Protein AF-A0A6M0A5R8-F1 (afdb_monomer)

Radius of gyration: 22.46 Å; Cα contacts (8 Å, |Δi|>4): 149; chains: 1; bounding box: 53×65×63 Å

Structure (mmCIF, N/CA/C/O backbone):
data_AF-A0A6M0A5R8-F1
#
_entry.id   AF-A0A6M0A5R8-F1
#
loop_
_atom_site.group_PDB
_atom_site.id
_atom_site.type_symbol
_atom_site.label_atom_id
_atom_site.label_alt_id
_atom_site.label_comp_id
_atom_site.label_asym_id
_atom_site.label_entity_id
_atom_site.label_seq_id
_atom_site.pdbx_PDB_ins_code
_atom_site.Cartn_x
_atom_site.Cartn_y
_atom_site.Cartn_z
_atom_site.occupancy
_atom_site.B_iso_or_equiv
_atom_site.auth_seq_id
_atom_site.auth_comp_id
_atom_site.auth_asym_id
_atom_site.auth_atom_id
_atom_site.pdbx_PDB_model_num
ATOM 1 N N . MET A 1 1 ? -40.455 49.845 45.524 1.00 34.31 1 MET A N 1
ATOM 2 C CA . MET A 1 1 ? -39.559 50.318 44.444 1.00 34.31 1 MET A CA 1
ATOM 3 C C . MET A 1 1 ? -38.346 49.398 44.384 1.00 34.31 1 MET A C 1
ATOM 5 O O . MET A 1 1 ? -37.710 49.302 45.416 1.00 34.31 1 MET A O 1
ATOM 9 N N . LYS A 1 2 ? -38.075 48.778 43.213 1.00 36.09 2 LYS A N 1
ATOM 10 C CA . LYS A 1 2 ? -36.768 48.286 42.685 1.00 36.09 2 LYS A CA 1
ATOM 11 C C . LYS A 1 2 ? -35.912 47.393 43.632 1.00 36.09 2 LYS A C 1
ATOM 13 O O . LYS A 1 2 ? -35.529 47.836 44.693 1.00 36.09 2 LYS A O 1
ATOM 18 N N . GLN A 1 3 ? -35.486 46.170 43.304 1.00 36.38 3 GLN A N 1
ATOM 19 C CA . GLN A 1 3 ? -34.951 45.670 42.034 1.00 36.38 3 GLN A CA 1
ATOM 20 C C . GLN A 1 3 ? -35.134 44.149 41.894 1.00 36.38 3 GLN A C 1
ATOM 22 O O . GLN A 1 3 ? -35.098 43.398 42.863 1.00 36.38 3 GLN A O 1
ATOM 27 N N . ILE A 1 4 ? -35.304 43.739 40.642 1.00 47.12 4 ILE A N 1
ATOM 28 C CA . ILE A 1 4 ? -35.367 42.368 40.146 1.00 47.12 4 ILE A CA 1
ATOM 29 C C . ILE A 1 4 ? -33.927 41.881 39.950 1.00 47.12 4 ILE A C 1
ATOM 31 O O . ILE A 1 4 ? -33.185 42.517 39.207 1.00 47.12 4 ILE A O 1
ATOM 35 N N . PHE A 1 5 ? -33.554 40.747 40.542 1.00 36.31 5 PHE A N 1
ATOM 36 C CA . PHE A 1 5 ? -32.396 39.965 40.100 1.00 36.31 5 PHE A CA 1
ATOM 37 C C . PHE A 1 5 ? -32.854 38.544 39.770 1.00 36.31 5 PHE A C 1
ATOM 39 O O . PHE A 1 5 ? -32.884 37.646 40.607 1.00 36.31 5 PHE A O 1
ATOM 46 N N . LEU A 1 6 ? -33.251 38.375 38.509 1.00 37.81 6 LEU A N 1
ATOM 47 C CA . LEU A 1 6 ? -33.359 37.089 37.833 1.00 37.81 6 LEU A CA 1
ATOM 48 C C . LEU A 1 6 ? -31.937 36.572 37.583 1.00 37.81 6 LEU A C 1
ATOM 50 O O . LEU A 1 6 ? -31.307 36.929 36.591 1.00 37.81 6 LEU A O 1
ATOM 54 N N . ALA A 1 7 ? -31.425 35.734 38.481 1.00 37.09 7 ALA A N 1
ATOM 55 C CA . ALA A 1 7 ? -30.261 34.900 38.201 1.00 37.09 7 ALA A CA 1
ATOM 56 C C . ALA A 1 7 ? -30.756 33.589 37.577 1.00 37.09 7 ALA A C 1
ATOM 58 O O . ALA A 1 7 ? -30.893 32.564 38.242 1.00 37.09 7 ALA A O 1
ATOM 59 N N . VAL A 1 8 ? -31.096 33.650 36.290 1.00 42.38 8 VAL A N 1
ATOM 60 C CA . VAL A 1 8 ? -31.364 32.454 35.492 1.00 42.38 8 VAL A CA 1
ATOM 61 C C . VAL A 1 8 ? -30.025 31.759 35.262 1.00 42.38 8 VAL A C 1
ATOM 63 O O . VAL A 1 8 ? -29.187 32.221 34.489 1.00 42.38 8 VAL A O 1
ATOM 66 N N . LEU A 1 9 ? -29.820 30.651 35.976 1.00 42.12 9 LEU A N 1
ATOM 67 C CA . LEU A 1 9 ? -28.851 29.626 35.612 1.00 42.12 9 LEU A CA 1
ATOM 68 C C . LEU A 1 9 ? -29.209 29.118 34.211 1.00 42.12 9 LEU A C 1
ATOM 70 O O . LEU A 1 9 ? -30.127 28.319 34.050 1.00 42.12 9 LEU A O 1
ATOM 74 N N . THR A 1 10 ? -28.459 29.539 33.201 1.00 44.75 10 THR A N 1
ATOM 75 C CA . THR A 1 10 ? -28.485 28.897 31.886 1.00 44.75 10 THR A CA 1
ATOM 76 C C . THR A 1 10 ? -27.080 28.476 31.517 1.00 44.75 10 THR A C 1
ATOM 78 O O . THR A 1 10 ? -26.264 29.270 31.067 1.00 44.75 10 THR A O 1
ATOM 81 N N . VAL A 1 11 ? -26.837 27.198 31.812 1.00 41.66 11 VAL A N 1
ATOM 82 C CA . VAL A 1 11 ? -26.110 26.227 30.995 1.00 41.66 11 VAL A CA 1
ATOM 83 C C . VAL A 1 11 ? -24.936 26.827 30.230 1.00 41.66 11 VAL A C 1
ATOM 85 O O . VAL A 1 11 ? -25.081 27.347 29.127 1.00 41.66 11 VAL A O 1
ATOM 88 N N . ALA A 1 12 ? -23.746 26.644 30.800 1.00 40.31 12 ALA A N 1
ATOM 89 C CA . ALA A 1 12 ? -22.530 26.548 30.020 1.00 40.31 12 ALA A CA 1
ATOM 90 C C . ALA A 1 12 ? -22.751 25.482 28.938 1.00 40.31 12 ALA A C 1
ATOM 92 O O . ALA A 1 12 ? -22.623 24.283 29.183 1.00 40.31 12 ALA A O 1
ATOM 93 N N . THR A 1 13 ? -23.127 25.914 27.736 1.00 45.59 13 THR A N 1
ATOM 94 C CA . THR A 1 13 ? -22.947 25.127 26.525 1.00 45.59 13 THR A CA 1
ATOM 95 C C . THR A 1 13 ? -21.456 24.894 26.404 1.00 45.59 13 THR A C 1
ATOM 97 O O . THR A 1 13 ? -20.706 25.729 25.898 1.00 45.59 13 THR A O 1
ATOM 100 N N . VAL A 1 14 ? -21.033 23.745 26.922 1.00 43.19 14 VAL A N 1
ATOM 101 C CA . VAL A 1 14 ? -19.792 23.080 26.568 1.00 43.19 14 VAL A CA 1
ATOM 102 C C . VAL A 1 14 ? -19.903 22.782 25.075 1.00 43.19 14 VAL A C 1
ATOM 104 O O . VAL A 1 14 ? -20.306 21.704 24.648 1.00 43.19 14 VAL A O 1
ATOM 107 N N . LEU A 1 15 ? -19.598 23.789 24.258 1.00 36.84 15 LEU A N 1
ATOM 108 C CA . LEU A 1 15 ? -19.153 23.588 22.895 1.00 36.84 15 LEU A CA 1
ATOM 109 C C . LEU A 1 15 ? -17.830 22.848 23.029 1.00 36.84 15 LEU A C 1
ATOM 111 O O . LEU A 1 15 ? -16.765 23.449 23.161 1.00 36.84 15 LEU A O 1
ATOM 115 N N . SER A 1 16 ? -17.920 21.522 23.053 1.00 39.09 16 SER A N 1
ATOM 116 C CA . SER A 1 16 ? -16.804 20.616 22.837 1.00 39.09 16 SER A CA 1
ATOM 117 C C . SER A 1 16 ? -16.270 20.847 21.423 1.00 39.09 16 SER A C 1
ATOM 119 O O . SER A 1 16 ? -16.469 20.029 20.527 1.00 39.09 16 SER A O 1
ATOM 121 N N . ILE A 1 17 ? -15.579 21.972 21.215 1.00 41.62 17 ILE A N 1
ATOM 122 C CA . ILE A 1 17 ? -14.661 22.193 20.104 1.00 41.62 17 ILE A CA 1
ATOM 123 C C . ILE A 1 17 ? -13.507 21.233 20.367 1.00 41.62 17 ILE A C 1
ATOM 125 O O . ILE A 1 17 ? -12.462 21.576 20.915 1.00 41.62 17 ILE A O 1
ATOM 129 N N . SER A 1 18 ? -13.727 19.973 20.015 1.00 40.97 18 SER A N 1
ATOM 130 C CA . SER A 1 18 ? -12.689 18.961 19.945 1.00 40.97 18 SER A CA 1
ATOM 131 C C . SER A 1 18 ? -11.863 19.231 18.682 1.00 40.97 18 SER A C 1
ATOM 133 O O . SER A 1 18 ? -11.969 18.568 17.662 1.00 40.97 18 SER A O 1
ATOM 135 N N . SER A 1 19 ? -11.057 20.289 18.794 1.00 40.91 19 SER A N 1
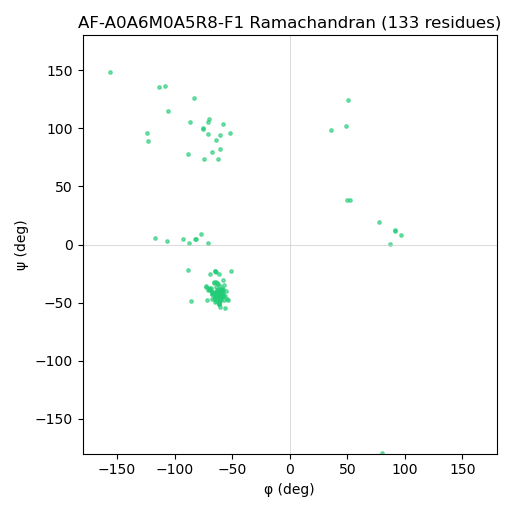ATOM 136 C CA . SER A 1 19 ? -9.754 20.522 18.172 1.00 40.91 19 SER A CA 1
ATOM 137 C C . SER A 1 19 ? -9.617 20.280 16.653 1.00 40.91 19 SER A C 1
ATOM 139 O O . SER A 1 19 ? -9.299 19.159 16.243 1.00 40.91 19 SER A O 1
ATOM 141 N N . PRO A 1 20 ? -9.611 21.342 15.815 1.00 41.91 20 PRO A N 1
ATOM 142 C CA . PRO A 1 20 ? -9.035 21.284 14.459 1.00 41.91 20 PRO A CA 1
ATOM 143 C C . PRO A 1 20 ? -7.599 20.714 14.422 1.00 41.91 20 PRO A C 1
ATOM 145 O O . PRO A 1 20 ? -7.185 20.134 13.419 1.00 41.91 20 PRO A O 1
ATOM 148 N N . ALA A 1 21 ? -6.864 20.770 15.540 1.00 45.03 21 ALA A N 1
ATOM 149 C CA . ALA A 1 21 ? -5.533 20.180 15.680 1.00 45.03 21 ALA A CA 1
ATOM 150 C C . ALA A 1 21 ? -5.476 18.661 15.399 1.00 45.03 21 ALA A C 1
ATOM 152 O O . ALA A 1 21 ? -4.500 18.199 14.815 1.00 45.03 21 ALA A O 1
ATOM 153 N N . ARG A 1 22 ? -6.514 17.875 15.740 1.00 51.56 22 ARG A N 1
ATOM 154 C CA . ARG A 1 22 ? -6.528 16.420 15.465 1.00 51.56 22 ARG A CA 1
ATOM 155 C C . ARG A 1 22 ? -6.735 16.107 13.981 1.00 51.56 22 ARG A C 1
ATOM 157 O O . ARG A 1 22 ? -6.142 15.160 13.471 1.00 51.56 22 ARG A O 1
ATOM 164 N N . SER A 1 23 ? -7.552 16.904 13.285 1.00 60.12 23 SER A N 1
ATOM 165 C CA . SER A 1 23 ? -7.759 16.751 11.838 1.00 60.12 23 SER A CA 1
ATOM 166 C C . SER A 1 23 ? -6.508 17.142 11.050 1.00 60.12 23 SER A C 1
ATOM 168 O O . SER A 1 23 ? -6.165 16.454 10.091 1.00 60.12 23 SER A O 1
ATOM 170 N N . ASN A 1 24 ? -5.807 18.202 11.469 1.00 73.25 24 ASN A N 1
ATOM 171 C CA . ASN A 1 24 ? -4.547 18.607 10.842 1.00 73.25 24 ASN A CA 1
ATOM 172 C C . ASN A 1 24 ? -3.468 17.538 11.033 1.00 73.25 24 ASN A C 1
ATOM 174 O O . ASN A 1 24 ? -2.865 17.114 10.058 1.00 73.25 24 ASN A O 1
ATOM 178 N N . GLN A 1 25 ? -3.341 16.977 12.238 1.00 82.62 25 GLN A N 1
ATOM 179 C CA . GLN A 1 25 ? -2.413 15.870 12.492 1.00 82.62 25 GLN A CA 1
ATOM 180 C C . GLN A 1 25 ? -2.685 14.633 11.623 1.00 82.62 25 GLN A C 1
ATOM 182 O O . GLN A 1 25 ? -1.741 13.981 11.180 1.00 82.62 25 GLN A O 1
ATOM 187 N N . LEU A 1 26 ? -3.955 14.289 11.372 1.00 86.88 26 LEU A N 1
ATOM 188 C CA . LEU A 1 26 ? -4.304 13.154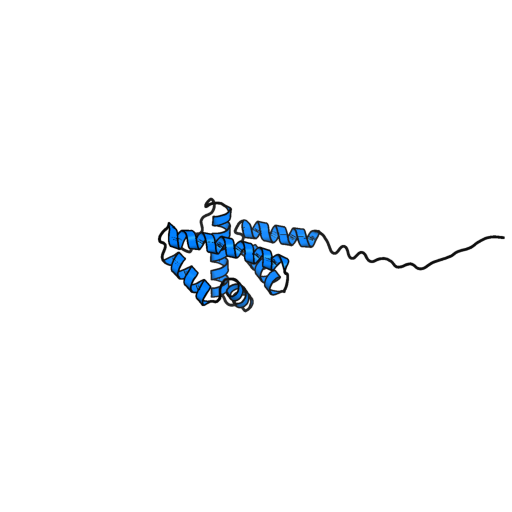 10.513 1.00 86.88 26 LEU A CA 1
ATOM 189 C C . LEU A 1 26 ? -3.975 13.428 9.037 1.00 86.88 26 LEU A C 1
ATOM 191 O O . LEU A 1 26 ? -3.502 12.534 8.336 1.00 86.88 26 LEU A O 1
ATOM 195 N N . ASN A 1 27 ? -4.203 14.661 8.578 1.00 87.56 27 ASN A N 1
ATOM 196 C CA . ASN A 1 27 ? -3.813 15.101 7.240 1.00 87.56 27 ASN A CA 1
ATOM 197 C C . ASN A 1 27 ? -2.294 15.120 7.072 1.00 87.56 27 ASN A C 1
ATOM 199 O O . ASN A 1 27 ? -1.805 14.662 6.049 1.00 87.56 27 ASN A O 1
ATOM 203 N N . ASP A 1 28 ? -1.545 15.583 8.069 1.00 89.81 28 ASP A N 1
ATOM 204 C CA . ASP A 1 28 ? -0.081 15.594 8.032 1.00 89.81 28 ASP A CA 1
ATOM 205 C C . ASP A 1 28 ? 0.477 14.168 8.007 1.00 89.81 28 ASP A C 1
ATOM 207 O O . ASP A 1 28 ? 1.380 13.859 7.230 1.00 89.81 28 ASP A O 1
ATOM 211 N N . LEU A 1 29 ? -0.121 13.264 8.791 1.00 87.88 29 LEU A N 1
ATOM 212 C CA . LEU A 1 29 ? 0.162 11.829 8.743 1.00 87.88 29 LEU A CA 1
ATOM 213 C C . LEU A 1 29 ? -0.084 11.246 7.349 1.00 87.88 29 LEU A C 1
ATOM 215 O O . LEU A 1 29 ? 0.745 10.487 6.845 1.00 87.88 29 LEU A O 1
ATOM 219 N N . TYR A 1 30 ? -1.195 11.621 6.718 1.00 87.00 30 TYR A N 1
ATOM 220 C CA . TYR A 1 30 ? -1.500 11.235 5.345 1.00 87.00 30 TYR A CA 1
ATOM 221 C C . TYR A 1 30 ? -0.514 11.810 4.339 1.00 87.00 30 TYR A C 1
ATOM 223 O O . TYR A 1 30 ? 0.042 11.043 3.566 1.00 87.00 30 TYR A O 1
ATOM 231 N N . ASN A 1 31 ? -0.229 13.108 4.379 1.00 87.06 31 ASN A N 1
ATOM 232 C CA . ASN A 1 31 ? 0.704 13.763 3.465 1.00 87.06 31 ASN A CA 1
ATOM 233 C C . ASN A 1 31 ? 2.125 13.197 3.607 1.00 87.06 31 ASN A C 1
ATOM 235 O O . ASN A 1 31 ? 2.811 12.959 2.616 1.00 87.06 31 ASN A O 1
ATOM 239 N N . SER A 1 32 ? 2.554 12.908 4.836 1.00 84.88 32 SER A N 1
ATOM 240 C CA . SER A 1 32 ? 3.831 12.249 5.116 1.00 84.88 32 SER A CA 1
ATOM 241 C C . SER A 1 32 ? 3.854 10.813 4.578 1.00 84.88 32 SER A C 1
ATOM 243 O O . SER A 1 32 ? 4.802 10.412 3.900 1.00 84.88 32 SER A O 1
ATOM 245 N N . CYS A 1 33 ? 2.786 10.041 4.811 1.00 80.50 33 CYS A N 1
ATOM 246 C CA . CYS A 1 33 ? 2.634 8.699 4.247 1.00 80.50 33 CYS A CA 1
ATOM 247 C C . CYS A 1 33 ? 2.641 8.718 2.708 1.00 80.50 33 CYS A C 1
ATOM 249 O O . CYS A 1 33 ? 3.349 7.938 2.076 1.00 80.50 33 CYS A O 1
ATOM 251 N N . TYR A 1 34 ? 1.917 9.662 2.112 1.00 79.25 34 TYR A N 1
ATOM 252 C CA . TYR A 1 34 ? 1.873 9.933 0.678 1.00 79.25 34 TYR A CA 1
ATOM 253 C C . TYR A 1 34 ? 3.266 10.251 0.115 1.00 79.25 34 TYR A C 1
ATOM 255 O O . TYR A 1 34 ? 3.623 9.775 -0.959 1.00 79.25 34 TYR A O 1
ATOM 263 N N . GLY A 1 35 ? 4.093 10.980 0.872 1.00 74.62 35 GLY A N 1
ATOM 264 C CA . GLY A 1 35 ? 5.505 11.234 0.567 1.00 74.62 35 GLY A CA 1
ATOM 265 C C . GLY A 1 35 ? 6.437 10.022 0.728 1.00 74.62 35 GLY A C 1
ATOM 266 O O . GLY A 1 35 ? 7.643 10.142 0.515 1.00 74.62 35 GLY A O 1
ATOM 267 N N . GLY A 1 36 ? 5.910 8.850 1.094 1.00 67.06 36 GLY A N 1
ATOM 268 C CA . GLY A 1 36 ? 6.666 7.605 1.243 1.00 67.06 36 GLY A CA 1
ATOM 269 C C . GLY A 1 36 ? 7.207 7.351 2.650 1.00 67.06 36 GLY A C 1
ATOM 270 O O . GLY A 1 36 ? 8.037 6.455 2.829 1.00 67.06 36 GLY A O 1
ATOM 271 N N . ASN A 1 37 ? 6.761 8.104 3.661 1.00 78.75 37 ASN A N 1
ATOM 272 C CA . ASN A 1 37 ? 7.121 7.835 5.049 1.00 78.75 37 ASN A CA 1
ATOM 273 C C . ASN A 1 37 ? 6.336 6.621 5.576 1.00 78.75 37 ASN A C 1
ATOM 275 O O . ASN A 1 37 ? 5.180 6.723 5.996 1.00 78.75 37 ASN A O 1
ATOM 279 N N . THR A 1 38 ? 6.988 5.460 5.580 1.00 68.38 38 THR A N 1
ATOM 280 C CA . THR A 1 38 ? 6.395 4.180 5.998 1.00 68.38 38 THR A CA 1
ATOM 281 C C . THR A 1 38 ? 5.884 4.198 7.438 1.00 68.38 38 THR A C 1
ATOM 283 O O . THR A 1 38 ? 4.789 3.702 7.683 1.00 68.38 38 THR A O 1
ATOM 286 N N . GLY A 1 39 ? 6.591 4.846 8.372 1.00 70.81 39 GLY A N 1
ATOM 287 C CA . GLY A 1 39 ? 6.136 4.985 9.763 1.00 70.81 39 GLY A CA 1
ATOM 288 C C . GLY A 1 39 ? 4.837 5.792 9.900 1.00 70.81 39 GLY A C 1
ATOM 289 O O . GLY A 1 39 ? 3.989 5.484 10.739 1.00 70.81 39 GLY A O 1
ATOM 290 N N . SER A 1 40 ? 4.629 6.785 9.031 1.00 82.31 40 SER A N 1
ATOM 291 C CA . SER A 1 40 ? 3.380 7.554 8.969 1.00 82.31 40 SER A CA 1
ATOM 292 C C . SER A 1 40 ? 2.232 6.714 8.405 1.00 82.31 40 SER A C 1
ATOM 294 O O . SER A 1 40 ? 1.123 6.756 8.938 1.00 82.31 40 SER A O 1
ATOM 296 N N . CYS A 1 41 ? 2.504 5.883 7.394 1.00 75.50 41 CYS A N 1
ATOM 297 C CA . CYS A 1 41 ? 1.524 4.939 6.855 1.00 75.50 41 CYS A CA 1
ATOM 298 C C . CYS A 1 41 ? 1.137 3.849 7.861 1.00 75.50 41 CYS A C 1
ATOM 300 O O . CYS A 1 41 ? -0.042 3.538 8.009 1.00 75.50 41 CYS A O 1
ATOM 302 N N . GLU A 1 42 ? 2.106 3.300 8.595 1.00 71.38 42 GLU A N 1
ATOM 303 C CA . GLU A 1 42 ? 1.857 2.338 9.673 1.00 71.38 42 GLU A CA 1
ATOM 304 C C . GLU A 1 42 ? 0.994 2.956 10.779 1.00 71.38 42 GLU A C 1
ATOM 306 O O . GLU A 1 42 ? 0.084 2.312 11.303 1.00 71.38 42 GLU A O 1
ATOM 311 N N . ARG A 1 43 ? 1.246 4.223 11.129 1.00 82.94 43 ARG A N 1
ATOM 312 C CA . ARG A 1 43 ? 0.455 4.937 12.134 1.00 82.94 43 ARG A CA 1
ATOM 313 C C . ARG A 1 43 ? -0.967 5.224 11.649 1.00 82.94 43 ARG A C 1
ATOM 315 O O . ARG A 1 43 ? -1.899 5.042 12.428 1.00 82.94 43 ARG A O 1
ATOM 322 N N . LEU A 1 44 ? -1.154 5.587 10.378 1.00 81.81 44 LEU A N 1
ATOM 323 C CA . LEU A 1 44 ? -2.484 5.665 9.760 1.00 81.81 44 LEU A CA 1
ATOM 324 C C . LEU A 1 44 ? -3.202 4.310 9.760 1.00 81.81 44 LEU A C 1
ATOM 326 O O . LEU A 1 44 ? -4.377 4.248 10.112 1.00 81.81 44 LEU A O 1
ATOM 330 N N . GLY A 1 45 ? -2.489 3.228 9.437 1.00 74.25 45 GLY A N 1
ATOM 331 C CA . GLY A 1 45 ? -2.995 1.855 9.496 1.00 74.25 45 GLY A CA 1
ATOM 332 C C . GLY A 1 45 ? -3.492 1.477 10.889 1.00 74.25 45 GLY A C 1
ATOM 333 O O . GLY A 1 45 ? -4.617 1.004 11.034 1.00 74.25 45 GLY A O 1
ATOM 334 N N . ARG A 1 46 ? -2.705 1.768 11.932 1.00 74.25 46 ARG A N 1
ATOM 335 C CA . ARG A 1 46 ? -3.109 1.546 13.330 1.00 74.25 46 ARG A CA 1
ATOM 336 C C . ARG A 1 46 ? -4.343 2.357 13.715 1.00 74.25 46 ARG A C 1
ATOM 338 O O . ARG A 1 46 ? -5.255 1.804 14.316 1.00 74.25 46 ARG A O 1
ATOM 345 N N . LEU A 1 47 ? -4.395 3.639 13.346 1.00 81.88 47 LEU A N 1
ATOM 346 C CA . LEU A 1 47 ? -5.565 4.484 13.612 1.00 81.88 47 LEU A CA 1
ATOM 347 C C . LEU A 1 47 ? -6.816 3.943 12.910 1.00 81.88 47 LEU A C 1
ATOM 349 O O . LEU A 1 47 ? -7.887 3.923 13.513 1.00 81.88 47 LEU A O 1
ATOM 353 N N . CYS A 1 48 ? -6.681 3.457 11.674 1.00 78.69 48 CYS A N 1
ATOM 354 C CA . CYS A 1 48 ? -7.765 2.768 10.983 1.00 78.69 48 CYS A CA 1
ATOM 355 C C . CYS A 1 48 ? -8.210 1.501 11.733 1.00 78.69 48 CYS A C 1
ATOM 357 O O . CYS A 1 48 ? -9.398 1.338 11.998 1.00 78.69 48 CYS A O 1
ATOM 359 N N . GLY A 1 49 ? -7.269 0.644 12.147 1.00 67.31 49 GLY A N 1
ATOM 360 C CA . GLY A 1 49 ? -7.563 -0.569 12.923 1.00 67.31 49 G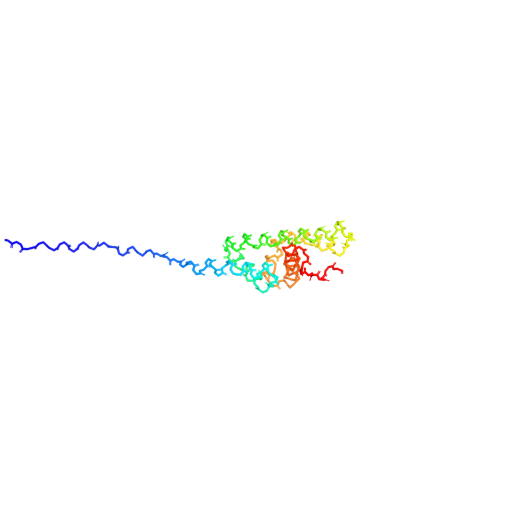LY A CA 1
ATOM 361 C C . GLY A 1 49 ? -8.224 -0.296 14.281 1.00 67.31 49 GLY A C 1
ATOM 362 O O . GLY A 1 49 ? -8.976 -1.126 14.777 1.00 67.31 49 GLY A O 1
ATOM 363 N N . GLN A 1 50 ? -8.007 0.891 14.852 1.00 79.56 50 GLN A N 1
ATOM 364 C CA . GLN A 1 50 ? -8.680 1.384 16.062 1.00 79.56 50 GLN A CA 1
ATOM 365 C C . GLN A 1 50 ? -10.075 1.983 15.791 1.00 79.56 50 GLN A C 1
ATOM 367 O O . GLN A 1 50 ? -10.695 2.527 16.703 1.00 79.56 50 GLN A O 1
ATOM 372 N N . GLY A 1 51 ? -10.573 1.917 14.553 1.00 75.31 51 GLY A N 1
ATOM 373 C CA . GLY A 1 51 ? -11.904 2.393 14.172 1.00 75.31 51 GLY A CA 1
ATOM 374 C C . GLY A 1 51 ? -11.962 3.848 13.694 1.00 75.31 51 GLY A C 1
ATOM 375 O O . GLY A 1 51 ? -13.053 4.398 13.550 1.00 75.31 51 GLY A O 1
ATOM 376 N N . ASN A 1 52 ? -10.826 4.505 13.420 1.00 84.12 52 ASN A N 1
ATOM 377 C CA . ASN A 1 52 ? -10.843 5.848 12.836 1.00 84.12 52 ASN A CA 1
ATOM 378 C C . ASN A 1 52 ? -11.193 5.783 11.338 1.00 84.12 52 ASN A C 1
ATOM 380 O O . ASN A 1 52 ? -10.333 5.524 10.494 1.00 84.12 52 ASN A O 1
ATOM 384 N N . ALA A 1 53 ? -12.453 6.075 11.005 1.00 82.94 53 ALA A N 1
ATOM 385 C CA . ALA A 1 53 ? -12.973 5.994 9.639 1.00 82.94 53 ALA A CA 1
ATOM 386 C C . ALA A 1 53 ? -12.173 6.831 8.622 1.00 82.94 53 ALA A C 1
ATOM 388 O O . ALA A 1 53 ? -11.888 6.365 7.520 1.00 82.94 53 ALA A O 1
ATOM 389 N N . ARG A 1 54 ? -11.744 8.041 9.001 1.00 86.19 54 ARG A N 1
ATOM 390 C CA . ARG A 1 54 ? -10.974 8.926 8.114 1.00 86.19 54 ARG A CA 1
ATOM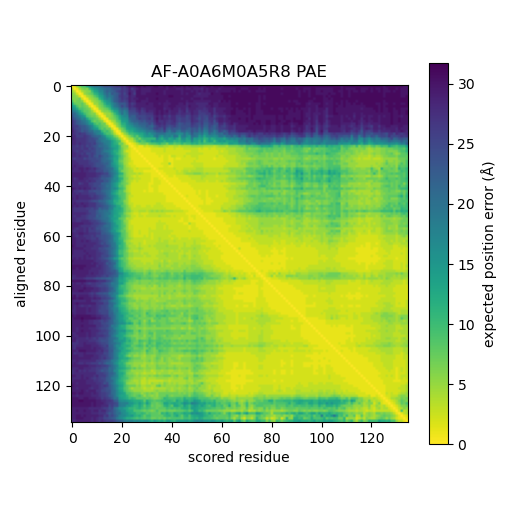 391 C C . ARG A 1 54 ? -9.559 8.400 7.869 1.00 86.19 54 ARG A C 1
ATOM 393 O O . ARG A 1 54 ? -9.055 8.465 6.753 1.00 86.19 54 ARG A O 1
ATOM 400 N N . ALA A 1 55 ? -8.928 7.820 8.889 1.00 83.56 55 ALA A N 1
ATOM 401 C CA . ALA A 1 55 ? -7.651 7.136 8.717 1.00 83.56 55 ALA A CA 1
ATOM 402 C C . ALA A 1 55 ? -7.797 5.926 7.782 1.00 83.56 55 ALA A C 1
ATOM 404 O O . ALA A 1 55 ? -6.934 5.709 6.935 1.00 83.56 55 ALA A O 1
ATOM 405 N N . CYS A 1 56 ? -8.903 5.179 7.880 1.00 80.50 56 CYS A N 1
ATOM 406 C CA . CYS A 1 56 ? -9.192 4.081 6.956 1.00 80.50 56 CYS A CA 1
ATOM 407 C C . CYS A 1 56 ? -9.360 4.552 5.514 1.00 80.50 56 CYS A C 1
ATOM 409 O O . CYS A 1 56 ? -8.828 3.925 4.602 1.00 80.50 56 CYS A O 1
ATOM 411 N N . GLU A 1 57 ? -10.042 5.674 5.291 1.00 85.88 57 GLU A N 1
ATOM 412 C CA . GLU A 1 57 ? -10.162 6.271 3.961 1.00 85.88 57 GLU A CA 1
ATOM 413 C C . GLU A 1 57 ? -8.788 6.623 3.366 1.00 85.88 57 GLU A C 1
ATOM 415 O O . GLU A 1 57 ? -8.500 6.306 2.205 1.00 85.88 57 GLU A O 1
ATOM 420 N N . TYR A 1 58 ? -7.904 7.206 4.178 1.00 86.94 58 TYR A N 1
ATOM 421 C CA . TYR A 1 58 ? -6.537 7.540 3.780 1.00 86.94 58 TYR A CA 1
ATOM 422 C C . TYR A 1 58 ? -5.702 6.298 3.467 1.00 86.94 58 TYR A C 1
ATOM 424 O O . TYR A 1 58 ? -5.093 6.228 2.398 1.00 86.94 58 TYR A O 1
ATOM 432 N N . VAL A 1 59 ? -5.740 5.276 4.323 1.00 83.50 59 VAL A N 1
ATOM 433 C CA . VAL A 1 59 ? -5.062 3.990 4.079 1.00 83.50 59 VAL A CA 1
ATOM 434 C C . VAL A 1 59 ? -5.581 3.332 2.802 1.00 83.50 59 VAL A C 1
ATOM 436 O O . VAL A 1 59 ? -4.785 2.892 1.973 1.00 83.50 59 VAL A O 1
ATOM 439 N N . ASN A 1 60 ? -6.897 3.325 2.583 1.00 84.31 60 ASN A N 1
ATOM 440 C CA . ASN A 1 60 ? -7.511 2.772 1.374 1.00 84.31 60 ASN A CA 1
ATOM 441 C C . ASN A 1 60 ? -7.102 3.544 0.114 1.00 84.31 60 ASN A C 1
ATOM 443 O O . ASN A 1 60 ? -7.025 2.976 -0.974 1.00 84.31 60 ASN A O 1
ATOM 447 N N . THR A 1 61 ? -6.866 4.848 0.223 1.00 86.94 61 THR A N 1
ATOM 448 C CA . THR A 1 61 ? -6.399 5.671 -0.900 1.00 86.94 61 THR A CA 1
ATOM 449 C C . THR A 1 61 ? -4.946 5.362 -1.248 1.00 86.94 61 THR A C 1
ATOM 451 O O . THR A 1 61 ? -4.640 5.110 -2.417 1.00 86.94 61 THR A O 1
ATOM 454 N N . VAL A 1 62 ? -4.069 5.310 -0.241 1.00 86.88 62 VAL A N 1
ATOM 455 C CA . VAL A 1 62 ? -2.646 4.975 -0.410 1.00 86.88 62 VAL A CA 1
ATOM 456 C C . VAL A 1 62 ? -2.489 3.564 -0.971 1.00 86.88 62 VAL A C 1
ATOM 458 O O . VAL A 1 62 ? -1.849 3.379 -2.003 1.00 86.88 62 VAL A O 1
ATOM 461 N N . THR A 1 63 ? -3.140 2.573 -0.363 1.00 88.62 63 THR A N 1
ATOM 462 C CA . THR A 1 63 ? -3.048 1.173 -0.808 1.00 88.62 63 THR A CA 1
ATOM 463 C C . THR A 1 63 ? -3.539 0.991 -2.243 1.00 88.62 63 THR A C 1
ATOM 465 O O . THR A 1 63 ? -2.842 0.371 -3.044 1.00 88.62 63 THR A O 1
ATOM 468 N N . ARG A 1 64 ? -4.665 1.609 -2.632 1.00 90.06 64 ARG A N 1
ATOM 469 C CA . ARG A 1 64 ? -5.143 1.586 -4.029 1.00 90.06 64 ARG A CA 1
ATOM 470 C C . ARG A 1 64 ? -4.141 2.196 -5.010 1.00 90.06 64 ARG A C 1
ATOM 472 O O . ARG A 1 64 ? -3.991 1.681 -6.115 1.00 90.06 64 ARG A O 1
ATOM 479 N N . ALA A 1 65 ? -3.466 3.285 -4.643 1.00 89.75 65 ALA A N 1
ATOM 480 C CA . ALA A 1 65 ? -2.432 3.875 -5.491 1.00 89.75 65 ALA A CA 1
ATOM 481 C C . ALA A 1 65 ? -1.212 2.956 -5.642 1.00 89.75 65 ALA A C 1
ATOM 483 O O . ALA A 1 65 ? -0.724 2.787 -6.758 1.00 89.75 65 ALA A O 1
ATOM 484 N N . GLY A 1 66 ? -0.780 2.314 -4.556 1.00 92.00 66 GLY A N 1
ATOM 485 C CA . GLY A 1 66 ? 0.316 1.347 -4.586 1.00 92.00 66 GLY A CA 1
ATOM 486 C C . GLY A 1 66 ? 0.018 0.142 -5.465 1.00 92.00 66 GLY A C 1
ATOM 487 O O . GLY A 1 66 ? 0.795 -0.164 -6.365 1.00 92.00 66 GLY A O 1
ATOM 488 N N . ILE A 1 67 ? -1.151 -0.479 -5.288 1.00 94.25 67 ILE A N 1
ATOM 489 C CA . ILE A 1 67 ? -1.587 -1.615 -6.112 1.00 94.25 67 ILE A CA 1
ATOM 490 C C . ILE A 1 67 ? -1.646 -1.242 -7.598 1.00 94.25 67 ILE A C 1
ATOM 492 O O . ILE A 1 67 ? -1.209 -2.023 -8.440 1.00 94.25 67 ILE A O 1
ATOM 496 N N . ARG A 1 68 ? -2.115 -0.033 -7.943 1.00 93.94 68 ARG A N 1
ATOM 497 C CA . ARG A 1 68 ? -2.109 0.440 -9.338 1.00 93.94 68 ARG A CA 1
ATOM 498 C C .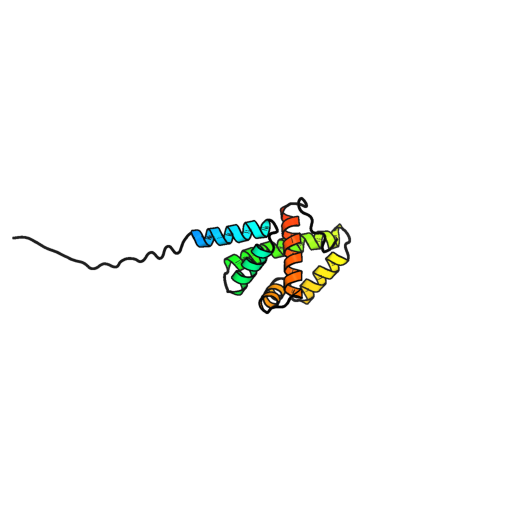 ARG A 1 68 ? -0.703 0.512 -9.928 1.00 93.94 68 ARG A C 1
ATOM 500 O O . ARG A 1 68 ? -0.510 0.045 -11.048 1.00 93.94 68 ARG A O 1
ATOM 507 N N . GLN A 1 69 ? 0.263 1.054 -9.192 1.00 93.81 69 GLN A N 1
ATOM 508 C CA . GLN A 1 69 ? 1.643 1.146 -9.670 1.00 93.81 69 GLN A CA 1
ATOM 509 C C . GLN A 1 69 ? 2.298 -0.226 -9.797 1.00 93.81 69 GLN A C 1
ATOM 511 O O . GLN A 1 69 ? 2.937 -0.506 -10.806 1.00 93.81 69 GLN A O 1
ATOM 516 N N . ILE A 1 70 ? 2.089 -1.117 -8.828 1.00 94.62 70 ILE A N 1
ATOM 517 C CA . ILE A 1 70 ? 2.595 -2.492 -8.913 1.00 94.62 70 ILE A CA 1
ATOM 518 C C . ILE A 1 70 ? 1.963 -3.213 -10.115 1.00 94.62 70 ILE A C 1
ATOM 520 O O . ILE A 1 70 ? 2.657 -3.894 -10.865 1.00 94.62 70 ILE A O 1
ATOM 524 N N . ASN A 1 71 ? 0.669 -3.002 -10.380 1.00 95.50 71 ASN A N 1
ATOM 525 C CA . ASN A 1 71 ? -0.001 -3.561 -11.556 1.00 95.50 71 ASN A CA 1
ATOM 526 C C . ASN A 1 71 ? 0.531 -2.974 -12.874 1.00 95.50 71 ASN A C 1
ATOM 528 O O . ASN A 1 71 ? 0.612 -3.696 -13.868 1.00 95.50 71 ASN A O 1
ATOM 532 N N . TYR A 1 72 ? 0.946 -1.702 -12.892 1.00 93.69 72 TYR A N 1
ATOM 533 C CA . TYR A 1 72 ? 1.679 -1.131 -14.024 1.00 93.69 72 TYR A CA 1
ATOM 534 C C . TYR A 1 72 ? 2.993 -1.888 -14.268 1.00 93.69 72 TYR A C 1
ATOM 536 O O . TYR A 1 72 ? 3.243 -2.291 -15.401 1.00 93.69 72 TYR A O 1
ATOM 544 N N . TYR A 1 73 ? 3.792 -2.159 -13.231 1.00 93.75 73 TYR A N 1
ATOM 545 C CA . TYR A 1 73 ? 5.008 -2.970 -13.374 1.00 93.75 73 TYR A CA 1
ATOM 546 C C . TYR A 1 73 ? 4.700 -4.393 -13.854 1.00 93.75 73 TYR A C 1
ATOM 548 O O . TYR A 1 73 ? 5.315 -4.867 -14.808 1.00 93.75 73 TYR A O 1
ATOM 556 N N . CYS A 1 74 ? 3.703 -5.048 -13.262 1.00 95.19 74 CYS A N 1
ATOM 557 C CA . CYS A 1 74 ? 3.290 -6.388 -13.668 1.00 95.19 74 CYS A CA 1
ATOM 558 C C . CYS A 1 74 ? 2.925 -6.446 -15.162 1.00 95.19 74 CYS A C 1
ATOM 560 O O . CYS A 1 74 ? 3.500 -7.231 -15.911 1.00 95.19 74 CYS A O 1
ATOM 562 N N . ARG A 1 75 ? 2.010 -5.582 -15.621 1.00 93.31 75 ARG A N 1
ATOM 563 C CA . ARG A 1 75 ? 1.456 -5.664 -16.983 1.00 93.31 75 ARG A CA 1
ATOM 564 C C . ARG A 1 75 ? 2.301 -4.950 -18.030 1.00 93.31 75 ARG A C 1
ATOM 566 O O . ARG A 1 75 ? 2.574 -5.512 -19.081 1.00 93.31 75 ARG A O 1
ATOM 573 N N . GLN A 1 76 ? 2.703 -3.711 -17.756 1.00 90.94 76 GLN A N 1
ATOM 574 C CA . GLN A 1 76 ? 3.352 -2.848 -18.749 1.00 90.94 76 GLN A CA 1
ATOM 575 C C . GLN A 1 76 ? 4.868 -3.025 -18.791 1.00 90.94 76 GLN A C 1
ATOM 577 O O . GLN A 1 76 ? 5.494 -2.686 -19.792 1.00 90.94 76 GLN A O 1
ATOM 582 N N . ARG A 1 77 ? 5.477 -3.536 -17.714 1.00 85.75 77 ARG A N 1
ATOM 583 C CA . ARG A 1 77 ? 6.911 -3.868 -17.673 1.00 85.75 77 ARG A CA 1
ATOM 584 C C . ARG A 1 77 ? 7.176 -5.372 -17.719 1.00 85.75 77 ARG A C 1
ATOM 586 O O . ARG A 1 77 ? 8.335 -5.760 -17.645 1.00 85.75 77 ARG A O 1
ATOM 593 N N . ASN A 1 78 ? 6.129 -6.193 -17.849 1.00 91.00 78 ASN A N 1
ATOM 594 C CA . ASN A 1 78 ? 6.205 -7.656 -17.814 1.00 91.00 78 ASN A CA 1
ATOM 595 C C . ASN A 1 78 ? 7.003 -8.177 -16.600 1.00 91.00 78 ASN A C 1
ATOM 597 O O . ASN A 1 78 ? 7.808 -9.102 -16.703 1.00 91.00 78 ASN A O 1
ATOM 601 N N . ASN A 1 79 ? 6.837 -7.522 -15.447 1.00 93.88 79 ASN A N 1
ATOM 602 C CA . ASN A 1 79 ? 7.595 -7.844 -14.247 1.00 93.88 79 ASN A CA 1
ATOM 603 C C . ASN A 1 79 ? 6.894 -8.964 -13.461 1.00 93.88 79 ASN A C 1
ATOM 605 O O . ASN A 1 79 ? 5.901 -8.739 -12.765 1.00 93.88 79 ASN A O 1
ATOM 609 N N . HIS A 1 80 ? 7.458 -10.170 -13.536 1.00 95.12 80 HIS A N 1
ATOM 610 C CA . HIS A 1 80 ? 6.927 -11.350 -12.855 1.00 95.12 80 HIS A CA 1
ATOM 611 C C . HIS A 1 80 ? 6.909 -11.225 -11.325 1.00 95.12 80 HIS A C 1
ATOM 613 O O . HIS A 1 80 ? 5.974 -11.721 -10.700 1.00 95.12 80 HIS A O 1
ATOM 619 N N . ARG A 1 81 ? 7.882 -10.541 -10.704 1.00 94.56 81 ARG A N 1
ATOM 620 C CA . ARG A 1 81 ? 7.888 -10.322 -9.245 1.00 94.56 81 ARG A CA 1
ATOM 621 C C . ARG A 1 81 ? 6.714 -9.454 -8.821 1.00 94.56 81 ARG A C 1
ATOM 623 O O . ARG A 1 81 ? 6.017 -9.800 -7.872 1.00 94.56 81 ARG A O 1
ATOM 630 N N . ALA A 1 82 ? 6.452 -8.377 -9.5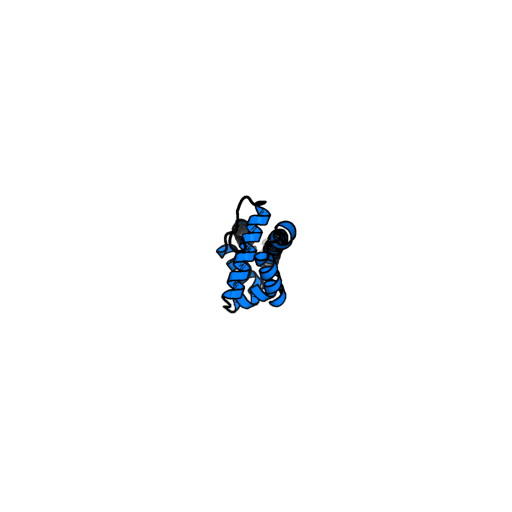58 1.00 94.94 82 ALA A N 1
ATOM 631 C CA . ALA A 1 82 ? 5.298 -7.521 -9.315 1.00 94.94 82 ALA A CA 1
ATOM 632 C C . ALA A 1 82 ? 3.973 -8.283 -9.494 1.00 94.94 82 ALA A C 1
ATOM 634 O O . ALA A 1 82 ? 3.063 -8.127 -8.682 1.00 94.94 82 ALA A O 1
ATOM 635 N N . CYS A 1 83 ? 3.870 -9.141 -10.515 1.00 96.06 83 CYS A N 1
ATOM 636 C CA . CYS A 1 83 ? 2.687 -9.983 -10.707 1.00 96.06 83 CYS A CA 1
ATOM 637 C C . CYS A 1 83 ? 2.490 -10.994 -9.569 1.00 96.06 83 CYS A C 1
ATOM 639 O O . CYS A 1 83 ? 1.379 -11.126 -9.060 1.00 96.06 83 CYS A O 1
ATOM 641 N N . ASN A 1 84 ? 3.558 -11.674 -9.143 1.00 96.88 84 ASN A N 1
ATOM 642 C CA . ASN A 1 84 ? 3.504 -12.636 -8.042 1.00 96.88 84 ASN A CA 1
ATOM 643 C C . ASN A 1 84 ? 3.116 -11.954 -6.731 1.00 96.88 84 ASN A C 1
ATOM 645 O O . ASN A 1 84 ? 2.242 -12.446 -6.028 1.00 96.88 84 ASN A O 1
ATOM 649 N N . PHE A 1 85 ? 3.687 -10.782 -6.453 1.00 96.50 85 PHE A N 1
ATOM 650 C CA . PHE A 1 85 ? 3.339 -10.002 -5.272 1.00 96.50 85 PHE A CA 1
ATOM 651 C C . PHE A 1 85 ? 1.854 -9.610 -5.257 1.00 96.50 85 PHE A C 1
ATOM 653 O O . PHE A 1 85 ? 1.198 -9.727 -4.227 1.00 96.50 85 PHE A O 1
ATOM 660 N N . LEU A 1 86 ? 1.285 -9.184 -6.392 1.00 95.94 86 LEU A N 1
ATOM 661 C CA . LEU A 1 86 ? -0.156 -8.907 -6.471 1.00 95.94 86 LEU A CA 1
ATOM 662 C C . LEU A 1 86 ? -0.995 -10.158 -6.216 1.00 95.94 86 LEU A C 1
ATOM 664 O O . LEU A 1 86 ? -1.991 -10.088 -5.502 1.00 95.94 86 LEU A O 1
ATOM 668 N N . HIS A 1 87 ? -0.574 -11.298 -6.758 1.00 96.25 87 HIS A N 1
ATOM 669 C CA . HIS A 1 87 ? -1.255 -12.563 -6.524 1.00 96.25 87 HIS A CA 1
ATOM 670 C C . HIS A 1 87 ? -1.207 -12.980 -5.046 1.00 96.25 87 HIS A C 1
ATOM 672 O O . HIS A 1 87 ? -2.213 -13.433 -4.508 1.00 96.25 87 HIS A O 1
ATOM 678 N N . GLU A 1 88 ? -0.069 -12.796 -4.374 1.00 95.06 88 GLU A N 1
ATOM 679 C CA . GLU A 1 88 ? 0.068 -13.011 -2.930 1.00 95.06 88 GLU A CA 1
ATOM 680 C C . GLU A 1 88 ? -0.864 -12.088 -2.141 1.00 95.06 88 GLU A C 1
ATOM 682 O O . GLU A 1 88 ? -1.623 -12.563 -1.302 1.00 95.06 88 GLU A O 1
ATOM 687 N N . VAL A 1 89 ? -0.885 -10.790 -2.459 1.00 92.81 89 VAL A N 1
ATOM 688 C CA . VAL A 1 89 ? -1.795 -9.827 -1.821 1.00 92.81 89 VAL A CA 1
ATOM 689 C C . VAL A 1 89 ? -3.257 -10.256 -1.973 1.00 92.81 89 VAL A C 1
ATOM 691 O O . VAL A 1 89 ? -4.002 -10.209 -0.996 1.00 92.81 89 VAL A O 1
ATOM 694 N N . ASP A 1 90 ? -3.672 -10.692 -3.163 1.00 93.25 90 ASP A N 1
ATOM 695 C CA . ASP A 1 90 ? -5.043 -11.150 -3.408 1.00 93.25 90 ASP A CA 1
ATOM 696 C C . ASP A 1 90 ? -5.360 -12.455 -2.660 1.00 93.25 90 ASP A C 1
ATOM 698 O O . ASP A 1 90 ? -6.437 -12.579 -2.070 1.00 93.25 90 ASP A O 1
ATOM 702 N N . ARG A 1 91 ? -4.420 -13.411 -2.620 1.00 93.44 91 ARG A N 1
ATOM 703 C CA . ARG A 1 91 ? -4.554 -14.660 -1.845 1.00 93.44 91 ARG A CA 1
ATOM 704 C C . ARG A 1 91 ? -4.710 -14.403 -0.353 1.00 93.44 91 ARG A C 1
ATOM 706 O O . ARG A 1 91 ? -5.482 -15.096 0.302 1.00 93.44 91 ARG A O 1
ATOM 713 N N . GLU A 1 92 ? -4.026 -13.387 0.155 1.00 89.19 92 GLU A N 1
ATOM 714 C CA . GLU A 1 92 ? -4.149 -12.925 1.533 1.00 89.19 92 GLU A CA 1
ATOM 715 C C . GLU A 1 92 ? -5.424 -12.100 1.770 1.00 89.19 92 GLU A C 1
ATOM 717 O O . GLU A 1 92 ? -5.571 -11.506 2.830 1.00 89.19 92 GLU A O 1
ATOM 722 N N . GLY A 1 93 ? -6.372 -12.023 0.830 1.00 87.12 93 GLY A N 1
ATOM 723 C CA . GLY A 1 93 ? -7.625 -11.278 1.007 1.00 87.12 93 GLY A CA 1
ATOM 724 C C . GLY A 1 93 ? -7.475 -9.760 0.859 1.00 87.12 93 GLY A C 1
ATOM 725 O O . GLY A 1 93 ? -8.323 -8.994 1.327 1.00 87.12 93 GLY A O 1
ATOM 726 N N . GLY A 1 94 ? -6.398 -9.313 0.215 1.00 86.69 94 GLY A N 1
ATOM 727 C CA . GLY A 1 94 ? -6.150 -7.925 -0.146 1.00 86.69 94 GLY A CA 1
ATOM 728 C C . GLY A 1 94 ? -5.611 -7.041 0.989 1.00 86.69 94 GLY A C 1
ATOM 729 O O . GLY A 1 94 ? -5.427 -7.477 2.131 1.00 86.69 94 GLY A O 1
ATOM 730 N N . PRO A 1 95 ? -5.379 -5.742 0.705 1.00 81.75 95 PRO A N 1
ATOM 731 C CA . PRO A 1 95 ? -4.731 -4.818 1.640 1.00 81.75 95 PRO A CA 1
ATOM 732 C C . PRO A 1 95 ? -5.439 -4.671 2.993 1.00 81.75 95 PRO A C 1
ATOM 734 O O . PRO A 1 95 ? -4.780 -4.444 4.006 1.00 81.75 95 PRO A O 1
ATOM 737 N N . SER A 1 96 ? -6.767 -4.815 3.038 1.00 75.56 96 SER A N 1
ATOM 738 C CA . SER A 1 96 ? -7.533 -4.733 4.286 1.00 75.56 96 SER A CA 1
ATOM 739 C C . SER A 1 96 ? -7.239 -5.905 5.226 1.00 75.56 96 SER A C 1
ATOM 741 O O . SER A 1 96 ? -7.054 -5.686 6.425 1.00 75.56 96 SER A O 1
ATOM 743 N N . ASN A 1 97 ? -7.146 -7.135 4.708 1.00 82.44 97 ASN A N 1
ATOM 744 C CA . ASN A 1 97 ? -6.791 -8.284 5.538 1.00 82.44 97 ASN A CA 1
ATOM 745 C C . ASN A 1 97 ? -5.307 -8.251 5.930 1.00 82.44 97 ASN A C 1
ATOM 747 O O . ASN A 1 97 ? -4.993 -8.514 7.088 1.00 82.44 97 ASN A O 1
ATOM 751 N N . LEU A 1 98 ? -4.414 -7.801 5.039 1.00 84.06 98 LEU A N 1
ATOM 752 C CA . LEU A 1 98 ? -3.011 -7.543 5.389 1.00 84.06 98 LEU A CA 1
ATOM 753 C C . LEU A 1 98 ? -2.881 -6.515 6.525 1.00 84.06 98 LEU A C 1
ATOM 755 O O . LEU A 1 98 ? -2.098 -6.714 7.449 1.00 84.06 98 LEU A O 1
ATOM 759 N N . ALA A 1 99 ? -3.668 -5.434 6.514 1.00 74.31 99 ALA A N 1
ATOM 760 C CA . ALA A 1 99 ? -3.685 -4.448 7.601 1.00 74.31 99 ALA A CA 1
ATOM 761 C C . ALA A 1 99 ? -4.139 -5.058 8.932 1.00 74.31 99 ALA A C 1
ATOM 763 O O . ALA A 1 99 ? -3.526 -4.798 9.972 1.00 74.31 99 ALA A O 1
ATOM 764 N N . ARG A 1 100 ? -5.167 -5.914 8.898 1.00 79.00 100 ARG A N 1
ATOM 765 C CA . ARG A 1 100 ? -5.619 -6.672 10.068 1.00 79.00 100 ARG A CA 1
ATOM 766 C C . ARG A 1 100 ? -4.511 -7.592 10.590 1.00 79.00 100 ARG A C 1
ATOM 768 O O . ARG A 1 100 ? -4.188 -7.509 11.770 1.00 79.00 100 ARG A O 1
ATOM 775 N N . LEU A 1 101 ? -3.901 -8.412 9.735 1.00 82.69 101 LEU A N 1
ATOM 776 C CA . LEU A 1 101 ? -2.815 -9.329 10.109 1.00 82.69 101 LEU A CA 1
ATOM 777 C C . LEU A 1 101 ? -1.596 -8.578 10.664 1.00 82.69 101 LEU A C 1
ATOM 779 O O . LEU A 1 101 ? -1.094 -8.913 11.733 1.00 82.69 101 LEU A O 1
ATOM 783 N N . CYS A 1 102 ? -1.186 -7.487 10.016 1.00 78.19 102 CYS A N 1
ATOM 784 C CA . CYS A 1 102 ? -0.109 -6.630 10.506 1.00 78.19 102 CYS A CA 1
ATOM 785 C C . CYS A 1 102 ? -0.419 -6.056 11.900 1.00 78.19 102 CYS A C 1
ATOM 787 O O . CYS A 1 102 ? 0.445 -6.039 12.775 1.00 78.19 102 CYS A O 1
ATOM 789 N N . SER A 1 103 ? -1.668 -5.642 12.159 1.00 74.12 103 SER A N 1
ATOM 790 C CA . SER A 1 103 ? -2.077 -5.177 13.495 1.00 74.12 103 SER A CA 1
ATOM 791 C C . SER A 1 103 ? -2.022 -6.268 14.574 1.00 74.12 103 SER A C 1
ATOM 793 O O . SER A 1 103 ? -1.887 -5.950 15.752 1.00 74.12 103 SER A O 1
ATOM 795 N N . GLN A 1 104 ? -2.088 -7.541 14.171 1.00 84.12 104 GLN A N 1
ATOM 796 C CA . GLN A 1 104 ? -1.953 -8.716 15.036 1.00 84.12 104 GLN A CA 1
ATOM 797 C C . GLN A 1 104 ? -0.489 -9.160 15.214 1.00 84.12 104 GLN A C 1
ATOM 799 O O . GLN A 1 104 ? -0.230 -10.132 15.917 1.00 84.12 104 GLN A O 1
ATOM 804 N N . GLY A 1 105 ? 0.468 -8.439 14.617 1.00 80.69 105 GLY A N 1
ATOM 805 C CA . GLY A 1 105 ? 1.902 -8.711 14.727 1.00 80.69 105 GLY A CA 1
ATOM 806 C C . GLY A 1 105 ? 2.492 -9.524 13.574 1.00 80.69 105 GLY A C 1
ATOM 807 O O . GLY A 1 105 ? 3.660 -9.901 13.654 1.00 80.69 105 GLY A O 1
ATOM 808 N N . ASP A 1 106 ? 1.737 -9.781 12.501 1.00 87.12 106 ASP A N 1
ATOM 809 C CA . ASP A 1 106 ? 2.263 -10.490 11.333 1.00 87.12 106 ASP A CA 1
ATOM 810 C C . ASP A 1 106 ? 3.270 -9.619 10.560 1.00 87.12 106 ASP A C 1
ATOM 812 O O . ASP A 1 106 ? 2.919 -8.640 9.890 1.00 87.12 106 ASP A O 1
ATOM 816 N N . GLY A 1 107 ? 4.551 -9.984 10.659 1.00 87.06 107 GLY A N 1
ATOM 817 C CA . GLY A 1 107 ? 5.641 -9.253 10.017 1.00 87.06 107 GLY A CA 1
ATOM 818 C C . GLY A 1 107 ? 5.602 -9.304 8.486 1.00 87.06 107 GLY A C 1
ATOM 819 O O . GLY A 1 107 ? 5.975 -8.322 7.839 1.00 87.06 107 GLY A O 1
ATOM 820 N N . GLY A 1 108 ? 5.118 -10.403 7.901 1.00 88.25 108 GLY A N 1
ATOM 821 C CA . GLY A 1 108 ? 4.982 -10.561 6.453 1.00 88.25 108 GLY A CA 1
ATOM 822 C C . GLY A 1 108 ? 3.926 -9.614 5.893 1.00 88.25 108 GLY A C 1
ATOM 823 O O . GLY A 1 108 ? 4.198 -8.857 4.958 1.00 88.25 108 GLY A O 1
ATOM 824 N N . ALA A 1 109 ? 2.763 -9.559 6.538 1.00 87.62 109 ALA A N 1
ATOM 825 C CA . ALA A 1 109 ? 1.688 -8.645 6.188 1.00 87.62 109 ALA A CA 1
ATOM 826 C C . ALA A 1 109 ? 2.106 -7.176 6.358 1.00 87.62 109 ALA A C 1
ATOM 828 O O . ALA A 1 109 ? 1.838 -6.346 5.484 1.00 87.62 109 ALA A O 1
ATOM 829 N N . CYS A 1 110 ? 2.830 -6.845 7.435 1.00 82.88 110 CYS A N 1
ATOM 830 C CA . CYS A 1 110 ? 3.389 -5.503 7.604 1.00 82.88 110 CYS A CA 1
ATOM 831 C C . CYS A 1 110 ? 4.388 -5.147 6.495 1.00 82.88 110 CYS A C 1
ATOM 833 O O . CYS A 1 110 ? 4.364 -4.026 5.979 1.00 82.88 110 CYS A O 1
ATOM 835 N N . ASN A 1 111 ? 5.250 -6.086 6.093 1.00 88.88 111 ASN A N 1
ATOM 836 C CA . ASN A 1 111 ? 6.189 -5.866 5.000 1.00 88.88 111 ASN A CA 1
ATOM 837 C C . ASN A 1 111 ? 5.468 -5.672 3.657 1.00 88.88 111 ASN A C 1
ATOM 839 O O . ASN A 1 111 ? 5.780 -4.727 2.933 1.00 88.88 111 ASN A O 1
ATOM 843 N N . ALA A 1 112 ? 4.454 -6.486 3.355 1.00 90.50 112 ALA A N 1
ATOM 844 C CA . ALA A 1 112 ? 3.645 -6.336 2.148 1.00 90.50 112 ALA A CA 1
ATOM 845 C C . ALA A 1 112 ? 2.982 -4.948 2.082 1.00 90.50 112 ALA A C 1
ATOM 847 O O . ALA A 1 112 ? 3.075 -4.254 1.068 1.00 90.50 112 ALA A O 1
ATOM 848 N N . LEU A 1 113 ? 2.407 -4.468 3.189 1.00 86.12 113 LEU A N 1
ATOM 849 C CA . LEU A 1 113 ? 1.870 -3.105 3.263 1.00 86.12 113 LEU A CA 1
ATOM 850 C C . LEU A 1 113 ? 2.949 -2.037 3.058 1.00 86.12 113 LEU A C 1
ATOM 852 O O . LEU A 1 113 ? 2.692 -1.040 2.386 1.00 86.12 113 LEU A O 1
ATOM 856 N N . ARG A 1 114 ? 4.164 -2.223 3.592 1.00 86.19 114 ARG A N 1
ATOM 857 C CA . ARG A 1 114 ? 5.283 -1.292 3.355 1.00 86.19 114 ARG A CA 1
ATOM 858 C C . ARG A 1 114 ? 5.675 -1.234 1.881 1.00 86.19 114 ARG A C 1
ATOM 860 O O . ARG A 1 114 ? 5.909 -0.134 1.380 1.00 86.19 114 ARG A O 1
ATOM 867 N N . VAL A 1 115 ? 5.708 -2.373 1.188 1.00 90.88 115 VAL A N 1
ATOM 868 C CA . VAL A 1 115 ? 5.958 -2.431 -0.262 1.00 90.88 115 VAL A CA 1
ATOM 869 C C . VAL A 1 115 ? 4.862 -1.675 -1.015 1.00 90.88 115 VAL A C 1
ATOM 871 O O . VAL A 1 115 ? 5.173 -0.755 -1.772 1.00 90.88 115 VAL A O 1
ATOM 874 N N . ILE A 1 116 ? 3.587 -1.968 -0.736 1.00 90.50 116 ILE A N 1
ATOM 875 C CA . ILE A 1 116 ? 2.438 -1.265 -1.333 1.00 90.50 116 ILE A CA 1
ATOM 876 C C . ILE A 1 116 ? 2.543 0.251 -1.106 1.00 90.50 116 ILE A C 1
ATOM 878 O O . ILE A 1 116 ? 2.389 1.029 -2.045 1.00 90.50 116 ILE A O 1
ATOM 882 N N . ASN A 1 117 ? 2.852 0.685 0.117 1.00 86.44 117 ASN A N 1
ATOM 883 C CA . ASN A 1 117 ? 2.983 2.103 0.459 1.00 86.44 117 ASN A CA 1
ATOM 884 C C . ASN A 1 117 ? 4.144 2.780 -0.280 1.00 86.44 117 ASN A C 1
ATOM 886 O O . ASN A 1 117 ? 4.015 3.930 -0.697 1.00 86.44 117 ASN A O 1
ATOM 890 N N . CYS A 1 118 ? 5.264 2.080 -0.481 1.00 87.62 118 CYS A N 1
ATOM 891 C CA . CYS A 1 118 ? 6.359 2.603 -1.290 1.00 87.62 118 CYS A CA 1
ATOM 892 C C . CYS A 1 118 ? 5.876 2.865 -2.723 1.00 87.62 118 CYS A C 1
ATOM 894 O O . CYS A 1 118 ? 5.980 3.990 -3.216 1.00 87.62 118 CYS A O 1
ATOM 896 N N . TYR A 1 119 ? 5.287 1.856 -3.371 1.00 90.88 119 TYR A N 1
ATOM 897 C CA . TYR A 1 119 ? 4.807 1.991 -4.746 1.00 90.88 119 TYR A CA 1
ATOM 898 C C . TYR A 1 119 ? 3.653 2.993 -4.877 1.00 90.88 119 TYR A C 1
ATOM 900 O O . TYR A 1 119 ? 3.469 3.579 -5.942 1.00 90.88 119 TYR A O 1
ATOM 908 N N . ALA A 1 120 ? 2.913 3.264 -3.799 1.00 89.38 120 ALA A N 1
ATOM 909 C CA . ALA A 1 120 ? 1.954 4.361 -3.762 1.00 89.38 120 ALA A CA 1
ATOM 910 C C . ALA A 1 120 ? 2.663 5.715 -3.898 1.00 89.38 120 ALA A C 1
ATOM 912 O O . ALA A 1 120 ? 2.293 6.515 -4.753 1.00 89.38 120 ALA A O 1
ATOM 913 N N . ALA A 1 121 ? 3.721 5.952 -3.118 1.00 84.94 121 ALA A N 1
ATOM 914 C CA . ALA A 1 121 ? 4.527 7.168 -3.227 1.00 84.94 121 ALA A CA 1
ATOM 915 C C . ALA A 1 121 ? 5.178 7.307 -4.615 1.00 84.94 121 ALA A C 1
ATOM 917 O O . ALA A 1 121 ? 5.219 8.399 -5.186 1.00 84.94 121 ALA A O 1
ATOM 918 N N . GLU A 1 122 ? 5.638 6.204 -5.204 1.00 88.75 122 GLU A N 1
ATOM 919 C CA . GLU A 1 122 ? 6.122 6.206 -6.586 1.00 88.75 122 GLU A CA 1
ATOM 920 C C . GLU A 1 122 ? 5.021 6.610 -7.584 1.00 88.75 122 GLU A C 1
ATOM 922 O O . GLU A 1 122 ? 5.245 7.489 -8.421 1.00 88.75 122 GLU A O 1
ATOM 927 N N . ASN A 1 123 ? 3.821 6.029 -7.472 1.00 87.19 123 ASN A N 1
ATOM 928 C CA . ASN A 1 123 ? 2.666 6.391 -8.300 1.00 87.19 123 ASN A CA 1
ATOM 929 C C . ASN A 1 123 ? 2.387 7.897 -8.237 1.00 87.19 123 ASN A C 1
ATOM 931 O O . ASN A 1 123 ? 2.192 8.571 -9.247 1.00 87.19 123 ASN A O 1
ATOM 935 N N . PHE A 1 124 ? 2.362 8.425 -7.017 1.00 83.25 124 PHE A N 1
ATOM 936 C CA . PHE A 1 124 ? 2.030 9.809 -6.723 1.00 83.25 124 PHE A CA 1
ATOM 937 C C . PHE A 1 124 ? 3.076 10.801 -7.221 1.00 83.25 124 PHE A C 1
ATOM 939 O O . PHE A 1 124 ? 2.727 11.868 -7.725 1.00 83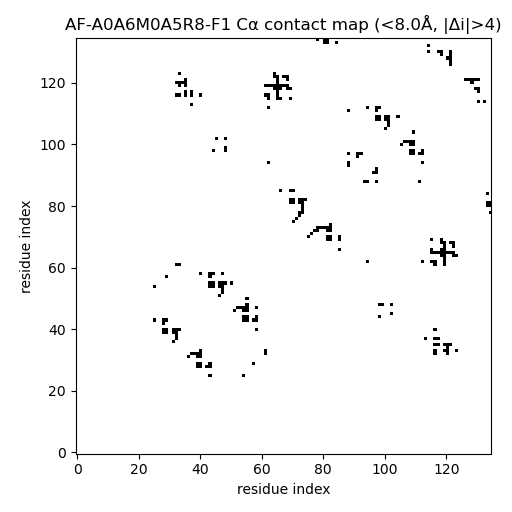.25 124 PHE A O 1
ATOM 946 N N . THR A 1 125 ? 4.351 10.432 -7.137 1.00 82.06 125 THR A N 1
ATOM 947 C CA . THR A 1 125 ? 5.464 11.225 -7.674 1.00 82.06 125 THR A CA 1
ATOM 948 C C . THR A 1 125 ? 5.680 11.007 -9.171 1.00 82.06 125 THR A C 1
ATOM 950 O O . THR A 1 125 ? 6.640 11.537 -9.727 1.00 82.06 125 THR A O 1
ATOM 953 N N . ARG A 1 126 ? 4.812 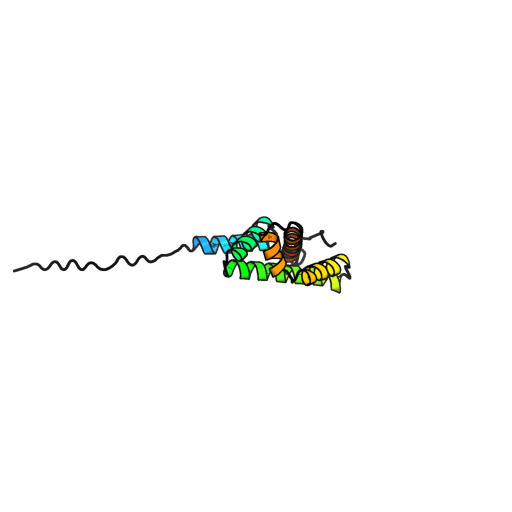10.230 -9.840 1.00 79.06 126 ARG A N 1
ATOM 954 C CA . ARG A 1 126 ? 4.933 9.860 -11.259 1.00 79.06 126 ARG A CA 1
ATOM 955 C C . ARG A 1 126 ? 6.308 9.267 -11.596 1.00 79.06 126 ARG A C 1
ATOM 957 O O . ARG A 1 126 ? 6.867 9.544 -12.653 1.00 79.06 126 ARG A O 1
ATOM 964 N N . GLY A 1 127 ? 6.865 8.464 -10.689 1.00 70.06 127 GLY A N 1
ATOM 965 C CA . GLY A 1 127 ? 8.183 7.849 -10.861 1.00 70.06 127 GLY A CA 1
ATOM 966 C C . GLY A 1 127 ? 9.373 8.692 -10.398 1.00 70.06 127 GLY A C 1
ATOM 967 O O . GLY A 1 127 ? 10.499 8.215 -10.516 1.00 70.06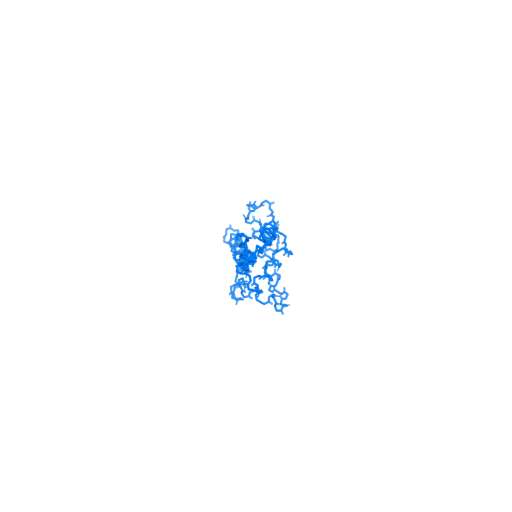 127 GLY A O 1
ATOM 968 N N . GLY A 1 128 ? 9.158 9.901 -9.860 1.00 72.44 128 GLY A N 1
ATOM 969 C CA . GLY A 1 128 ? 10.227 10.733 -9.287 1.00 72.44 128 GLY A CA 1
ATOM 970 C C . GLY A 1 128 ? 10.893 10.113 -8.052 1.00 72.44 128 GLY A C 1
ATOM 971 O O . GLY A 1 128 ? 12.054 10.389 -7.765 1.00 72.44 128 GLY A O 1
ATOM 972 N N . ARG A 1 129 ? 10.182 9.223 -7.351 1.00 75.00 129 ARG A N 1
ATOM 973 C CA . ARG A 1 129 ? 10.731 8.297 -6.356 1.00 75.00 129 ARG A CA 1
ATOM 974 C C . ARG A 1 129 ? 10.579 6.873 -6.880 1.00 75.00 129 ARG A C 1
ATOM 976 O O . ARG A 1 129 ? 9.501 6.524 -7.346 1.00 75.00 129 ARG A O 1
ATOM 983 N N . LYS A 1 130 ? 11.627 6.056 -6.757 1.00 82.69 130 LYS A N 1
ATOM 984 C CA . LYS A 1 130 ? 11.616 4.647 -7.165 1.00 82.69 130 LYS A CA 1
ATOM 985 C C . LYS A 1 130 ? 11.613 3.703 -5.976 1.00 82.69 130 LYS A C 1
ATOM 987 O O . LYS A 1 130 ? 12.349 3.911 -5.011 1.00 82.69 130 LYS A O 1
ATOM 992 N N . CYS A 1 131 ? 10.782 2.677 -6.067 1.00 84.44 131 CYS A N 1
ATOM 993 C CA . CYS A 1 131 ? 10.761 1.554 -5.148 1.00 84.44 131 CYS A CA 1
ATOM 994 C C . CYS A 1 131 ? 11.387 0.356 -5.851 1.00 84.44 131 CYS A C 1
ATOM 996 O O . CYS A 1 131 ? 10.850 -0.107 -6.842 1.00 84.44 131 CYS A O 1
ATOM 998 N N . GLY A 1 132 ? 12.528 -0.117 -5.348 1.00 81.88 132 GLY A N 1
ATOM 999 C CA . GLY A 1 132 ? 13.282 -1.217 -5.961 1.00 81.88 132 GLY A CA 1
ATOM 1000 C C . GLY A 1 132 ? 12.933 -2.601 -5.412 1.00 81.88 132 GLY A C 1
ATOM 1001 O O . GLY A 1 132 ? 13.604 -3.571 -5.735 1.00 81.88 132 GLY A O 1
ATOM 1002 N N . GLN A 1 133 ? 11.940 -2.715 -4.524 1.00 84.00 133 GLN A N 1
ATOM 1003 C CA . GLN A 1 133 ? 11.640 -3.975 -3.834 1.00 84.00 133 GLN A CA 1
ATOM 1004 C C . GLN A 1 133 ? 11.051 -5.056 -4.750 1.00 84.00 133 GLN A C 1
ATOM 1006 O O . GLN A 1 133 ? 11.165 -6.235 -4.422 1.00 84.00 133 GLN A O 1
ATOM 1011 N N . LEU A 1 134 ? 10.402 -4.672 -5.854 1.00 81.75 134 LEU A N 1
ATOM 1012 C CA . LEU A 1 134 ? 9.829 -5.601 -6.834 1.00 81.75 134 LEU A CA 1
ATOM 1013 C C . LEU A 1 134 ? 10.483 -5.472 -8.216 1.00 81.75 134 LEU A C 1
ATOM 1015 O O . LEU A 1 134 ? 10.020 -6.131 -9.144 1.00 81.75 134 LEU A O 1
ATOM 1019 N N . ASP A 1 135 ? 11.527 -4.650 -8.350 1.00 72.69 135 ASP A N 1
ATOM 1020 C CA . ASP A 1 135 ? 12.283 -4.464 -9.595 1.00 72.69 135 ASP A CA 1
ATOM 1021 C C . ASP A 1 135 ? 13.252 -5.635 -9.876 1.00 72.69 135 ASP A C 1
ATOM 1023 O O . ASP A 1 135 ? 13.613 -6.406 -8.942 1.00 72.69 135 ASP A O 1
#

Mean predicted aligned error: 10.53 Å

Solvent-accessible surface area (backbone atoms only — not comparable to full-atom values): 7387 Å² total; per-residue (Å²): 133,90,83,89,80,86,80,75,88,72,76,85,77,78,75,79,76,82,47,74,64,59,58,51,53,51,49,51,33,45,54,41,19,52,72,43,38,56,71,33,42,52,49,32,45,50,42,23,76,73,67,36,64,69,34,37,53,49,45,54,51,40,44,53,38,4,52,52,37,36,48,42,38,21,68,80,64,65,28,62,57,26,42,51,50,50,52,51,40,52,74,55,64,29,71,69,42,26,52,52,41,26,74,74,66,36,63,66,33,42,49,52,50,47,54,30,36,37,28,16,19,16,49,75,50,73,58,77,43,83,63,69,90,55,107

Secondary structure (DSSP, 8-state):
-------------------HHHHHHHHHHHHHHHTT-HHHHHHHHHHHHTT-HHHHHHHHHHHHHHHHHHHHHHHHS--HHHHHHHHHHHHTTHHHHHHHHHHTT-HHHHHHHHHHHHHHHHHHTTTSS---S--

Sequence (135 aa):
MKQIFLAVLTVATVLSISSPARSNQLNDLYNSCYGGNTGSCERLGRLCGQGNARACEYVNTVTRAGIRQINYYCRQRNNHRACNFLHEVDREGGPSNLARLCSQGDGGACNALRVINCYAAENFTRGGRKCGQLD

Nearest PDB structures (foldseek):
  7t38-assembly1_A  TM=3.432E-01  e=8.491E+00  Rattus norvegicus

Foldseek 3Di:
DDDDDPPDDDDPPPPPPVDPPVVVVLVVLLVCLLLLNLVSLLVLLVCVVVVPPVSVVSNVLLLVLLLVQLVCCVPVVVQPLSVVLNVVCVVCVHLNSLSVCVNVVPPVSSVSSSNSSQSSSCSSVVNPHDDPPRD

pLDDT: mean 77.69, std 17.68, range [34.31, 96.88]